Protein AF-A0A8S2YV95-F1 (afdb_monomer_lite)

Structure (mmCIF, N/CA/C/O backbone):
data_AF-A0A8S2YV95-F1
#
_entry.id   AF-A0A8S2YV95-F1
#
loop_
_atom_site.group_PDB
_atom_site.id
_atom_site.type_symbol
_atom_site.label_atom_id
_atom_site.label_alt_id
_atom_site.label_comp_id
_atom_site.label_asym_id
_atom_site.label_entity_id
_atom_site.label_seq_id
_atom_site.pdbx_PDB_ins_code
_atom_site.Cartn_x
_atom_site.Cartn_y
_atom_site.Cartn_z
_atom_site.occupancy
_atom_site.B_iso_or_equiv
_atom_site.auth_seq_id
_atom_site.auth_comp_id
_atom_site.auth_asym_id
_atom_site.auth_atom_id
_atom_site.pdbx_PDB_model_num
ATOM 1 N N . MET A 1 1 ? 0.595 -10.701 27.476 1.00 50.88 1 MET A N 1
ATOM 2 C CA . MET A 1 1 ? 0.406 -9.738 26.367 1.00 50.88 1 MET A CA 1
ATOM 3 C C . MET A 1 1 ? -0.909 -10.077 25.680 1.00 50.88 1 MET A C 1
ATOM 5 O O . MET A 1 1 ? -1.030 -11.183 25.168 1.00 50.88 1 MET A O 1
ATOM 9 N N . GLN A 1 2 ? -1.930 -9.220 25.761 1.00 54.34 2 GLN A N 1
ATOM 10 C CA . GLN A 1 2 ? -3.201 -9.489 25.077 1.00 54.34 2 GLN A CA 1
ATOM 11 C C . GLN A 1 2 ? -2.971 -9.448 23.559 1.00 54.34 2 GLN A C 1
ATOM 13 O O . GLN A 1 2 ? -2.347 -8.518 23.053 1.00 54.34 2 GLN A O 1
ATOM 18 N N . LYS A 1 3 ? -3.426 -10.478 22.835 1.00 61.72 3 LYS A N 1
ATOM 19 C CA . LYS A 1 3 ? -3.382 -10.491 21.366 1.00 61.72 3 LYS A CA 1
ATOM 20 C C . LYS A 1 3 ? -4.251 -9.345 20.840 1.00 61.72 3 LYS A C 1
ATOM 22 O O . LYS A 1 3 ? -5.369 -9.165 21.319 1.00 61.72 3 LYS A O 1
ATOM 27 N N . ALA A 1 4 ? -3.745 -8.586 19.867 1.00 72.12 4 ALA A N 1
ATOM 28 C CA . ALA A 1 4 ? -4.513 -7.528 19.214 1.00 72.12 4 ALA A CA 1
ATOM 29 C C . ALA A 1 4 ? -5.839 -8.094 18.665 1.00 72.12 4 ALA A C 1
ATOM 31 O O . ALA A 1 4 ? -5.854 -9.157 18.043 1.00 72.12 4 ALA A O 1
ATOM 32 N N . LYS A 1 5 ? -6.949 -7.400 18.937 1.00 85.50 5 LYS A N 1
ATOM 33 C CA . LYS A 1 5 ? -8.316 -7.832 18.615 1.00 85.50 5 LYS A CA 1
ATOM 34 C C . LYS A 1 5 ? -8.783 -7.207 17.299 1.00 85.50 5 LYS A C 1
ATOM 36 O O . LYS A 1 5 ? -8.584 -6.015 17.090 1.00 85.50 5 LYS A O 1
ATOM 41 N N . LEU A 1 6 ? -9.449 -7.976 16.438 1.00 84.12 6 LEU A N 1
ATOM 42 C CA . LEU A 1 6 ? -10.128 -7.423 15.263 1.00 84.12 6 LEU A CA 1
ATOM 43 C C . LEU A 1 6 ? -11.305 -6.536 15.697 1.00 84.12 6 LEU A C 1
ATOM 45 O O . LEU A 1 6 ? -12.160 -6.972 16.471 1.00 84.12 6 LEU A O 1
ATOM 49 N N . ILE A 1 7 ? -11.372 -5.321 15.158 1.00 83.75 7 ILE A N 1
ATOM 50 C CA . ILE A 1 7 ? -12.473 -4.382 15.370 1.00 83.75 7 ILE A CA 1
ATOM 51 C C . ILE A 1 7 ? -13.319 -4.318 14.098 1.00 83.75 7 ILE A C 1
ATOM 53 O O . ILE A 1 7 ? -12.842 -3.915 13.042 1.00 83.75 7 ILE A O 1
ATOM 57 N N . THR A 1 8 ? -14.584 -4.728 14.206 1.00 78.00 8 THR A N 1
ATOM 58 C CA . THR A 1 8 ? -15.567 -4.712 13.104 1.00 78.00 8 THR A CA 1
ATOM 59 C C . THR A 1 8 ? -16.761 -3.793 13.373 1.00 78.00 8 THR A C 1
ATOM 61 O O . THR A 1 8 ? -17.622 -3.638 12.513 1.00 78.00 8 THR A O 1
ATOM 64 N N . LYS A 1 9 ? -16.827 -3.186 14.564 1.00 77.62 9 LYS A N 1
ATOM 65 C CA . LYS A 1 9 ? -17.879 -2.256 14.993 1.00 77.62 9 LYS A CA 1
ATOM 66 C C . LYS A 1 9 ? -17.227 -1.047 15.660 1.00 77.62 9 LYS A C 1
ATOM 68 O O . LYS A 1 9 ? -16.368 -1.220 16.521 1.00 77.62 9 LYS A O 1
ATOM 73 N N . GLY A 1 10 ? -17.630 0.153 15.263 1.00 78.00 10 GLY A N 1
ATOM 74 C CA . GLY A 1 10 ? -17.088 1.417 15.755 1.00 78.00 10 GLY A CA 1
ATOM 75 C C . GLY A 1 10 ? -17.594 2.587 14.918 1.00 78.00 10 GLY A C 1
ATOM 76 O O . GLY A 1 10 ? -18.327 2.385 13.950 1.00 78.00 10 GLY A O 1
ATOM 77 N N . ILE A 1 11 ? -17.204 3.801 15.297 1.00 83.69 11 ILE A N 1
ATOM 78 C CA . ILE A 1 11 ? -17.460 4.994 14.486 1.00 83.69 11 ILE A CA 1
ATOM 79 C C . ILE A 1 11 ? -16.643 4.857 13.188 1.00 83.69 11 ILE A C 1
ATOM 81 O O . ILE A 1 11 ? -15.449 4.553 13.278 1.00 83.69 11 ILE A O 1
ATOM 85 N N . PRO A 1 12 ? -17.247 5.039 11.997 1.00 84.19 12 PRO A N 1
ATOM 86 C CA . PRO A 1 12 ? -16.506 5.045 10.741 1.00 84.19 12 PRO A CA 1
ATOM 87 C C . PRO A 1 12 ? -15.358 6.058 10.785 1.00 84.19 12 PRO A C 1
ATOM 89 O O . PRO A 1 12 ? -15.540 7.194 11.217 1.00 84.19 12 PRO A O 1
ATOM 92 N N . CYS A 1 13 ? -14.176 5.640 10.343 1.00 87.62 13 CYS A N 1
ATOM 93 C CA . CYS A 1 13 ? -12.994 6.486 10.245 1.00 87.62 13 CYS A CA 1
ATOM 94 C C . CYS A 1 13 ? -12.433 6.358 8.831 1.00 87.62 13 CYS A C 1
ATOM 96 O O . CYS A 1 13 ? -12.259 5.245 8.332 1.00 87.62 13 CYS A O 1
ATOM 98 N N . GLU A 1 14 ? -12.188 7.494 8.187 1.00 92.56 14 GLU A N 1
ATOM 99 C CA . GLU A 1 14 ? -11.664 7.554 6.829 1.00 92.56 14 GLU A CA 1
ATOM 100 C C . GLU A 1 14 ? -10.150 7.774 6.862 1.00 92.56 14 GLU A C 1
ATOM 102 O O . GLU A 1 14 ? -9.653 8.677 7.536 1.00 92.56 14 GLU A O 1
ATOM 107 N N . TYR A 1 15 ? -9.415 6.940 6.128 1.00 93.06 15 TYR A N 1
ATOM 108 C CA . TYR A 1 15 ? -7.969 7.049 5.978 1.00 93.06 15 TYR A CA 1
ATOM 109 C C . TYR A 1 15 ? -7.627 7.286 4.513 1.00 93.06 15 TYR A C 1
ATOM 111 O O . TYR A 1 15 ? -7.964 6.470 3.656 1.00 93.06 15 TYR A O 1
ATOM 119 N N . LYS A 1 16 ? -6.880 8.357 4.237 1.00 94.81 16 LYS A N 1
ATOM 120 C CA . LYS A 1 16 ? -6.211 8.534 2.949 1.00 94.81 16 LYS A CA 1
ATOM 121 C C . LYS A 1 16 ? -4.841 7.866 3.009 1.00 94.81 16 LYS A C 1
ATOM 123 O O . LYS A 1 16 ? -3.979 8.289 3.775 1.00 94.81 16 LYS A O 1
ATOM 128 N N . ILE A 1 17 ? -4.653 6.820 2.212 1.00 94.00 17 ILE A N 1
ATOM 129 C CA . ILE A 1 17 ? -3.398 6.070 2.128 1.00 94.00 17 ILE A CA 1
ATOM 130 C C . ILE A 1 17 ? -2.789 6.321 0.753 1.00 94.00 17 ILE A C 1
ATOM 132 O O . ILE A 1 17 ? -3.407 6.010 -0.260 1.00 94.00 17 ILE A O 1
ATOM 136 N N . SER A 1 18 ? -1.577 6.869 0.730 1.00 94.75 18 SER A N 1
ATOM 137 C CA . SER A 1 18 ? -0.787 7.068 -0.487 1.00 94.75 18 SER A CA 1
ATOM 138 C C . SER A 1 18 ? 0.409 6.124 -0.469 1.00 94.75 18 SER A C 1
ATOM 140 O O . SER A 1 18 ? 1.082 5.995 0.555 1.00 94.75 18 SER A O 1
ATOM 142 N N . VAL A 1 19 ? 0.663 5.452 -1.591 1.00 95.44 19 VAL A N 1
ATOM 143 C CA . VAL A 1 19 ? 1.778 4.514 -1.754 1.00 95.44 19 VAL A CA 1
ATOM 144 C C . VAL A 1 19 ? 2.600 4.940 -2.960 1.00 95.44 19 VAL A C 1
ATOM 146 O O . VAL A 1 19 ? 2.048 5.127 -4.036 1.00 95.44 19 VAL A O 1
ATOM 149 N N . THR A 1 20 ? 3.913 5.041 -2.775 1.00 96.19 20 THR A N 1
ATOM 150 C CA . THR A 1 20 ? 4.879 5.325 -3.841 1.00 96.19 20 THR A CA 1
ATOM 151 C C . THR A 1 20 ? 5.794 4.121 -3.988 1.00 96.19 20 THR A C 1
ATOM 153 O O . THR A 1 20 ? 6.344 3.622 -3.001 1.00 96.19 20 THR A O 1
ATOM 156 N N . THR A 1 21 ? 5.963 3.640 -5.214 1.00 97.12 21 THR A N 1
ATOM 157 C CA . THR A 1 21 ? 6.869 2.523 -5.499 1.00 97.12 21 THR A CA 1
ATOM 158 C C . THR A 1 21 ? 8.226 3.085 -5.907 1.00 97.12 21 THR A C 1
ATOM 160 O O . THR A 1 21 ? 8.324 3.876 -6.845 1.00 97.12 21 THR A O 1
ATOM 163 N N . GLY A 1 22 ? 9.292 2.679 -5.211 1.00 97.56 22 GLY A N 1
ATOM 164 C CA . GLY A 1 22 ? 10.648 3.169 -5.479 1.00 97.56 22 GLY A CA 1
ATOM 165 C C . GLY A 1 22 ? 11.105 2.939 -6.926 1.00 97.56 22 GLY A C 1
ATOM 166 O O . GLY A 1 22 ? 10.551 2.113 -7.643 1.00 97.56 22 GLY A O 1
ATOM 167 N N . ASN A 1 23 ? 12.142 3.656 -7.363 1.00 97.00 23 ASN A N 1
ATOM 168 C CA . ASN A 1 23 ? 12.665 3.573 -8.738 1.00 97.00 23 ASN A CA 1
ATOM 169 C C . ASN A 1 23 ? 13.867 2.610 -8.891 1.00 97.00 23 ASN A C 1
ATOM 171 O O . ASN A 1 23 ? 14.506 2.545 -9.940 1.00 97.00 23 ASN A O 1
ATOM 175 N N . CYS A 1 24 ? 14.230 1.856 -7.852 1.00 97.31 24 CYS A N 1
ATOM 176 C CA . CYS A 1 24 ? 15.341 0.912 -7.953 1.00 97.31 24 CYS A CA 1
ATOM 177 C C . CYS A 1 24 ? 14.961 -0.350 -8.750 1.00 97.31 24 CYS A C 1
ATOM 179 O O . CYS A 1 24 ? 13.787 -0.682 -8.951 1.00 97.31 24 CYS A O 1
ATOM 181 N N . ASN A 1 25 ? 15.978 -1.074 -9.223 1.00 97.00 25 ASN A N 1
ATOM 182 C CA . ASN A 1 25 ? 15.773 -2.361 -9.879 1.00 97.00 25 ASN A CA 1
ATOM 183 C C . ASN A 1 25 ? 15.134 -3.353 -8.898 1.00 97.00 25 ASN A C 1
ATOM 185 O O . ASN A 1 25 ? 15.609 -3.511 -7.779 1.00 97.00 25 ASN A O 1
ATOM 189 N N . GLY A 1 26 ? 14.057 -4.012 -9.331 1.00 96.81 26 GLY A N 1
ATOM 190 C CA . GLY A 1 26 ? 13.300 -4.951 -8.497 1.00 96.81 26 GLY A CA 1
ATOM 191 C C . GLY A 1 26 ? 12.226 -4.321 -7.601 1.00 96.81 26 GLY A C 1
ATOM 192 O O . GLY A 1 26 ? 11.598 -5.050 -6.845 1.00 96.81 26 GLY A O 1
ATOM 193 N N . ALA A 1 27 ? 11.972 -3.009 -7.686 1.00 97.44 27 ALA A N 1
ATOM 194 C CA . ALA A 1 27 ? 10.932 -2.358 -6.878 1.00 97.44 27 ALA A CA 1
ATOM 195 C C . ALA A 1 27 ? 9.489 -2.684 -7.312 1.00 97.44 27 ALA A C 1
ATOM 197 O O . ALA A 1 27 ? 8.563 -2.510 -6.524 1.00 97.44 27 ALA A O 1
ATOM 198 N N . SER A 1 28 ? 9.285 -3.138 -8.553 1.00 97.56 28 SER A N 1
ATOM 199 C CA . SER A 1 28 ? 7.957 -3.485 -9.070 1.00 97.56 28 SER A CA 1
ATOM 200 C C . SER A 1 28 ? 7.462 -4.837 -8.548 1.00 97.56 28 SER A C 1
ATOM 202 O O . SER A 1 28 ? 8.243 -5.778 -8.414 1.00 97.56 28 SER A O 1
ATOM 204 N N . THR A 1 29 ? 6.149 -4.989 -8.387 1.00 96.38 29 THR A N 1
ATOM 205 C CA . THR A 1 29 ? 5.501 -6.284 -8.151 1.00 96.38 29 THR A CA 1
ATOM 206 C C . THR A 1 29 ? 4.140 -6.371 -8.841 1.00 96.38 29 THR A C 1
ATOM 208 O O . THR A 1 29 ? 3.455 -5.371 -9.050 1.00 96.38 29 THR A O 1
ATOM 211 N N . ASN A 1 30 ? 3.741 -7.589 -9.200 1.00 95.56 30 ASN A N 1
ATOM 212 C CA . ASN A 1 30 ? 2.377 -7.931 -9.607 1.00 95.56 30 ASN A CA 1
ATOM 213 C C . ASN A 1 30 ? 1.651 -8.774 -8.541 1.00 95.56 30 ASN A C 1
ATOM 215 O O . ASN A 1 30 ? 0.546 -9.255 -8.790 1.00 95.56 30 ASN A O 1
ATOM 219 N N . ALA A 1 31 ? 2.271 -8.983 -7.377 1.00 96.88 31 ALA A N 1
ATOM 220 C CA . ALA A 1 31 ? 1.656 -9.706 -6.277 1.00 96.88 31 ALA A CA 1
ATOM 221 C C . ALA A 1 31 ? 0.507 -8.888 -5.653 1.00 96.88 31 ALA A C 1
ATOM 223 O O . ALA A 1 31 ? 0.596 -7.658 -5.593 1.00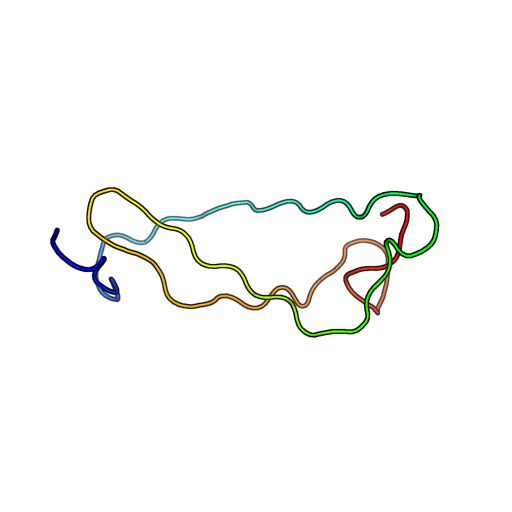 96.88 31 ALA A O 1
ATOM 224 N N . PRO A 1 32 ? -0.546 -9.541 -5.128 1.00 95.25 32 PRO A N 1
ATOM 225 C CA . PRO A 1 32 ? -1.572 -8.863 -4.345 1.00 95.25 32 PRO A CA 1
ATOM 226 C C . PRO A 1 32 ? -0.979 -8.236 -3.078 1.00 95.25 32 PRO A C 1
ATOM 228 O O . PRO A 1 32 ? -0.333 -8.922 -2.282 1.00 95.25 32 PRO A O 1
ATOM 231 N N . ILE A 1 33 ? -1.241 -6.947 -2.863 1.00 96.50 33 ILE A N 1
ATOM 232 C CA . ILE A 1 33 ? -0.824 -6.221 -1.661 1.00 96.50 33 ILE A CA 1
ATOM 233 C C . ILE A 1 33 ? -2.056 -5.851 -0.845 1.00 96.50 33 ILE A C 1
ATOM 235 O O . ILE A 1 33 ? -3.067 -5.381 -1.367 1.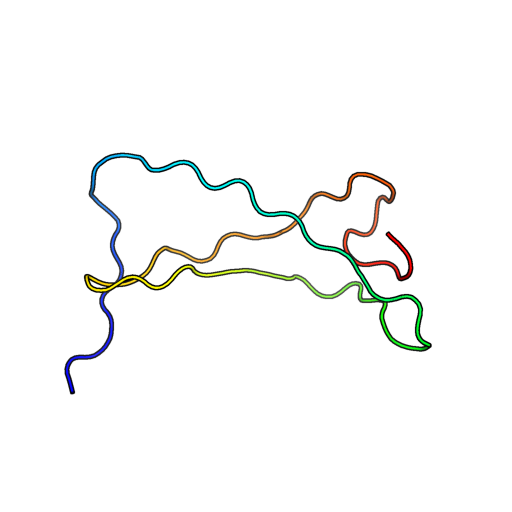00 96.50 33 ILE A O 1
ATOM 239 N N . ARG A 1 34 ? -1.957 -6.054 0.468 1.00 97.06 34 ARG A N 1
ATOM 240 C CA . ARG A 1 34 ? -3.001 -5.712 1.432 1.00 97.06 34 ARG A CA 1
ATOM 241 C C . ARG A 1 34 ? -2.402 -5.037 2.652 1.00 97.06 34 ARG A C 1
ATOM 243 O O . ARG A 1 34 ? -1.292 -5.365 3.065 1.00 97.06 34 ARG A O 1
ATOM 250 N N . ILE A 1 35 ? -3.174 -4.155 3.265 1.00 96.62 35 ILE A N 1
ATOM 251 C CA . ILE A 1 35 ? -2.802 -3.436 4.482 1.00 96.62 35 ILE A CA 1
ATOM 252 C C . ILE A 1 35 ? -3.748 -3.783 5.627 1.00 96.62 35 ILE A C 1
ATOM 254 O O . ILE A 1 35 ? -4.890 -4.186 5.413 1.00 96.62 35 ILE A O 1
ATOM 258 N N . ARG A 1 36 ? -3.269 -3.606 6.857 1.00 95.44 36 ARG A N 1
ATOM 259 C CA . ARG A 1 36 ? -4.073 -3.648 8.078 1.00 95.44 36 ARG A CA 1
ATOM 260 C C . ARG A 1 36 ? -3.562 -2.573 9.022 1.00 95.44 36 ARG A C 1
ATOM 262 O O . ARG A 1 36 ? -2.379 -2.541 9.346 1.00 95.44 36 ARG A O 1
ATOM 269 N N . LEU A 1 37 ? -4.470 -1.730 9.487 1.00 94.00 37 LEU A N 1
ATOM 270 C CA . LEU A 1 37 ? -4.177 -0.686 10.463 1.00 94.00 37 LEU A CA 1
ATOM 271 C C . LEU A 1 37 ? -4.323 -1.243 11.880 1.00 94.00 37 LEU A C 1
ATOM 273 O O . LEU A 1 37 ? -5.330 -1.887 12.185 1.00 94.00 37 LEU A O 1
ATOM 277 N N . HIS A 1 38 ? -3.329 -0.981 12.728 1.00 93.19 38 HIS A N 1
ATOM 278 C CA . HIS A 1 38 ? -3.320 -1.318 14.150 1.00 93.19 38 HIS A CA 1
ATOM 279 C C . HIS A 1 38 ? -3.439 -0.036 14.979 1.00 93.19 38 HIS A C 1
ATOM 281 O O . HIS A 1 38 ? -2.693 0.915 14.766 1.00 93.19 38 HIS A O 1
ATOM 287 N N . GLY A 1 39 ? -4.361 -0.029 15.934 1.00 89.50 39 GLY A N 1
ATOM 288 C CA . GLY A 1 39 ? -4.515 1.006 16.947 1.00 89.50 39 GLY A CA 1
ATOM 289 C C . GLY A 1 39 ? -4.433 0.413 18.352 1.00 89.50 39 GLY A C 1
ATOM 290 O O . GLY A 1 39 ? -4.332 -0.800 18.539 1.00 89.50 39 GLY A O 1
ATOM 291 N N . THR A 1 40 ? -4.525 1.274 19.361 1.00 89.75 40 THR A N 1
ATOM 292 C CA . THR A 1 40 ? -4.455 0.882 20.781 1.00 89.75 40 THR A CA 1
ATOM 293 C C . THR A 1 40 ? -5.511 -0.154 21.177 1.00 89.75 40 THR A C 1
ATOM 295 O O . THR A 1 40 ? -5.237 -1.029 21.991 1.00 89.75 40 THR A O 1
ATOM 298 N N . ASN A 1 41 ? -6.695 -0.098 20.560 1.00 87.00 41 ASN A N 1
ATOM 299 C CA . ASN A 1 41 ? -7.834 -0.963 20.882 1.00 87.00 41 ASN A CA 1
ATOM 300 C C . ASN A 1 41 ? -7.963 -2.207 19.986 1.00 87.00 41 ASN A C 1
ATOM 302 O O . ASN A 1 41 ? -8.901 -2.986 20.159 1.00 87.00 41 ASN A O 1
ATOM 306 N N . GLY A 1 42 ? -7.065 -2.404 19.016 1.00 90.38 42 GLY A N 1
ATOM 307 C CA . GLY A 1 42 ? -7.158 -3.523 18.083 1.00 90.38 42 GLY A CA 1
ATOM 308 C C . GLY A 1 42 ? -6.703 -3.187 16.670 1.00 90.38 42 GLY A C 1
ATOM 309 O O . GLY A 1 42 ? -5.883 -2.301 16.460 1.00 90.38 42 GLY A O 1
ATOM 310 N N . HIS A 1 43 ? -7.221 -3.913 15.685 1.00 92.94 43 HIS A N 1
ATOM 311 C CA . HIS A 1 43 ? -6.862 -3.725 14.284 1.00 92.94 43 HIS A CA 1
ATOM 312 C C . HIS A 1 43 ? -8.073 -3.819 13.356 1.00 92.94 43 HIS A C 1
ATOM 314 O O . HIS A 1 43 ? -9.105 -4.390 13.706 1.00 92.94 43 HIS A O 1
ATOM 320 N N . THR A 1 44 ? -7.918 -3.295 12.146 1.00 92.50 44 THR A N 1
ATOM 321 C CA . THR A 1 44 ? -8.900 -3.397 11.056 1.00 92.50 44 THR A CA 1
ATOM 322 C C . THR A 1 44 ? -8.862 -4.771 10.374 1.00 92.50 44 THR A C 1
ATOM 324 O O . THR A 1 44 ? -8.015 -5.625 10.674 1.00 92.50 44 THR A O 1
ATOM 327 N N . ASN A 1 45 ? -9.796 -5.006 9.448 1.00 93.00 45 ASN A N 1
ATOM 328 C CA . ASN A 1 45 ? -9.663 -6.084 8.467 1.00 93.00 45 ASN A CA 1
ATOM 329 C C . ASN A 1 45 ? -8.489 -5.804 7.517 1.00 93.00 45 ASN A C 1
ATOM 331 O O . ASN A 1 45 ? -7.881 -4.736 7.546 1.00 93.00 45 ASN A O 1
ATOM 335 N N . PHE A 1 46 ? -8.135 -6.787 6.690 1.00 95.69 46 PHE A N 1
ATOM 336 C CA . PHE A 1 46 ? -7.246 -6.490 5.573 1.00 95.69 46 PHE A CA 1
ATOM 337 C C . PHE A 1 46 ? -8.001 -5.687 4.515 1.00 95.69 46 PHE A C 1
ATOM 339 O O . PHE A 1 46 ? -9.134 -6.030 4.182 1.00 95.69 46 PHE A O 1
ATOM 346 N N . HIS A 1 47 ? -7.350 -4.661 3.981 1.00 94.75 47 HIS A N 1
ATOM 347 C CA . HIS A 1 47 ? -7.816 -3.901 2.829 1.00 94.75 47 HIS A CA 1
ATOM 348 C C . HIS A 1 47 ? -6.847 -4.134 1.674 1.00 94.75 47 HIS A C 1
ATOM 350 O O . HIS A 1 47 ? -5.641 -3.948 1.838 1.00 94.75 47 HI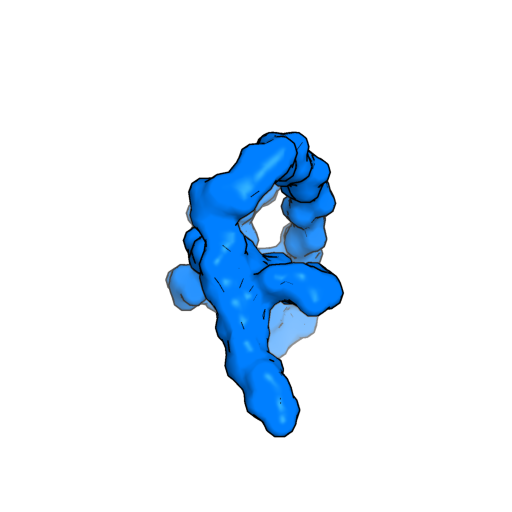S A O 1
ATOM 356 N N . GLU A 1 48 ? -7.359 -4.590 0.535 1.00 96.50 48 GLU A N 1
ATOM 357 C CA . GLU A 1 48 ? -6.553 -4.782 -0.669 1.00 96.50 48 GLU A CA 1
ATOM 358 C C . GLU A 1 48 ? -6.271 -3.443 -1.345 1.00 96.50 48 GLU A C 1
ATOM 360 O O . GLU A 1 48 ? -7.137 -2.571 -1.426 1.00 96.50 48 GLU A O 1
ATOM 365 N N . LEU A 1 49 ? -5.049 -3.292 -1.842 1.00 96.06 49 LEU A N 1
ATOM 366 C CA . LEU A 1 49 ? -4.626 -2.126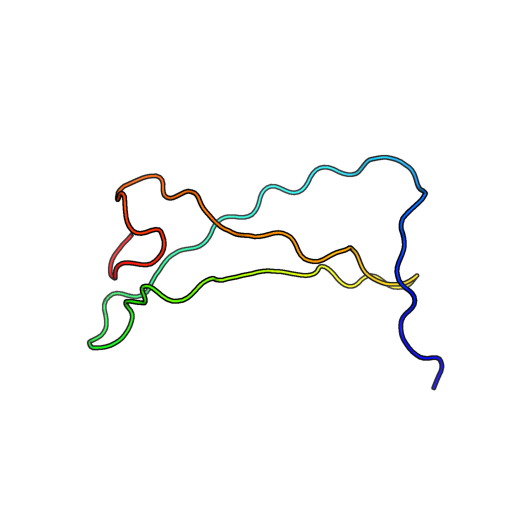 -2.599 1.00 96.06 49 LEU A CA 1
ATOM 367 C C . LEU A 1 49 ? -4.621 -2.488 -4.086 1.00 96.06 49 LEU A C 1
ATOM 369 O O . LEU A 1 49 ? -3.669 -3.077 -4.594 1.00 96.06 49 LEU A O 1
ATOM 373 N N . VAL A 1 50 ? -5.724 -2.177 -4.765 1.00 95.12 50 VAL A N 1
ATOM 374 C CA . VAL A 1 50 ? -5.981 -2.595 -6.157 1.00 95.12 50 VAL A CA 1
ATOM 375 C C . VAL A 1 50 ? -5.936 -1.448 -7.167 1.00 95.12 50 VAL A C 1
ATOM 377 O O . VAL A 1 50 ? -6.066 -1.682 -8.365 1.00 95.12 50 VAL A O 1
ATOM 380 N N . GLN A 1 51 ? -5.764 -0.212 -6.701 1.00 92.31 51 GLN A N 1
ATOM 381 C CA . GLN A 1 51 ? -5.748 0.988 -7.537 1.00 92.31 51 GLN A CA 1
ATOM 382 C C . GLN A 1 51 ? -4.329 1.553 -7.648 1.00 92.31 51 GLN A C 1
ATOM 384 O O . GLN A 1 51 ? -3.565 1.516 -6.686 1.00 92.31 51 GLN A O 1
ATOM 389 N N . SER A 1 52 ? -4.002 2.099 -8.816 1.00 93.12 52 SER A N 1
ATOM 390 C CA . SER A 1 52 ? -2.863 2.992 -9.034 1.00 93.12 52 SER A CA 1
ATOM 391 C C . SER A 1 52 ? -3.345 4.199 -9.829 1.00 93.12 52 SER A C 1
ATOM 393 O O . SER A 1 52 ? -4.274 4.100 -10.632 1.00 93.12 52 SER A O 1
ATOM 395 N N . GLU A 1 53 ? -2.723 5.344 -9.574 1.00 90.56 53 GLU A N 1
ATOM 396 C CA . GLU A 1 53 ? -3.020 6.600 -10.263 1.00 90.56 53 GLU A CA 1
ATOM 397 C C . GLU A 1 53 ? -2.412 6.647 -11.674 1.00 90.56 53 GLU A C 1
ATOM 399 O O . GLU A 1 53 ? -2.821 7.462 -12.496 1.00 90.56 53 GLU A O 1
ATOM 404 N N . THR A 1 54 ? -1.446 5.774 -11.974 1.00 91.25 54 THR A N 1
ATOM 405 C CA . THR A 1 54 ? -0.606 5.874 -13.179 1.00 91.25 54 THR A CA 1
ATOM 406 C C . THR A 1 54 ? -0.608 4.615 -14.043 1.00 91.25 54 THR A C 1
ATOM 408 O O . THR A 1 54 ? -0.403 4.712 -15.253 1.00 91.25 54 THR A O 1
ATOM 411 N N . HIS A 1 55 ? -0.862 3.432 -13.470 1.00 90.50 55 HIS A N 1
ATOM 412 C CA . HIS A 1 55 ? -0.722 2.158 -14.180 1.00 90.50 55 HIS A CA 1
ATOM 413 C C . HIS A 1 55 ? -1.837 1.159 -13.861 1.00 90.50 55 HIS A C 1
ATOM 415 O O . HIS A 1 55 ? -2.414 1.142 -12.780 1.00 90.50 55 HIS A O 1
ATOM 421 N N . ARG A 1 56 ? -2.090 0.234 -14.800 1.00 90.44 56 ARG A N 1
ATOM 422 C CA . ARG A 1 56 ? -3.023 -0.889 -14.589 1.00 90.44 56 ARG A CA 1
ATOM 423 C C . ARG A 1 56 ? -2.509 -1.899 -13.556 1.00 90.44 56 ARG A C 1
ATOM 425 O O . ARG A 1 56 ? -3.311 -2.519 -12.867 1.00 90.44 56 ARG A O 1
ATOM 432 N N . ILE A 1 57 ? -1.191 -2.098 -13.487 1.00 93.00 57 ILE A N 1
ATOM 433 C CA . ILE A 1 57 ? -0.550 -2.910 -12.445 1.00 93.00 57 ILE A CA 1
ATOM 434 C C . ILE A 1 57 ? -0.255 -1.971 -11.268 1.00 93.00 57 ILE A C 1
ATOM 436 O O . ILE A 1 57 ? 0.519 -1.034 -11.463 1.00 93.00 57 ILE A O 1
ATOM 440 N N . PRO A 1 58 ? -0.824 -2.194 -10.067 1.00 94.94 58 PRO A N 1
ATOM 441 C CA . 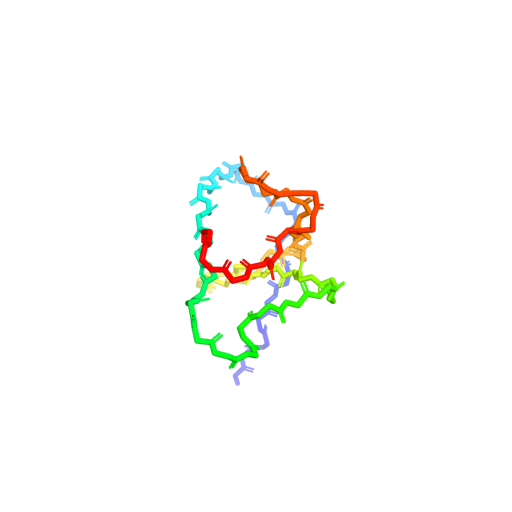PRO A 1 58 ? -0.815 -1.171 -9.024 1.00 94.94 58 PRO A CA 1
ATOM 442 C C . PRO A 1 58 ? 0.541 -0.846 -8.400 1.00 94.94 58 PRO A C 1
ATOM 444 O O . PRO A 1 58 ? 0.634 0.168 -7.723 1.00 94.94 58 PRO A O 1
ATOM 447 N N . PHE A 1 59 ? 1.579 -1.666 -8.603 1.00 96.56 59 PHE A N 1
ATOM 448 C CA . PHE A 1 59 ? 2.890 -1.542 -7.943 1.00 96.56 59 PHE A CA 1
ATOM 449 C C . PHE A 1 59 ? 4.058 -1.629 -8.935 1.00 96.56 59 PHE A C 1
ATOM 451 O O . PHE A 1 59 ? 4.940 -2.474 -8.799 1.00 96.56 59 PHE A O 1
ATOM 458 N N . LEU A 1 60 ? 4.062 -0.787 -9.969 1.00 96.12 60 LEU A N 1
ATOM 459 C CA . LEU A 1 60 ? 5.219 -0.616 -10.852 1.00 96.12 60 LEU A CA 1
ATOM 460 C C . LEU A 1 60 ? 6.174 0.437 -10.286 1.00 96.12 60 LEU A C 1
ATOM 462 O O . LEU A 1 60 ? 5.738 1.402 -9.676 1.00 96.12 60 LEU A O 1
ATOM 466 N N . LYS A 1 61 ? 7.482 0.261 -10.488 1.00 94.88 61 LYS A N 1
ATOM 467 C CA . LYS A 1 61 ? 8.506 1.222 -10.063 1.00 9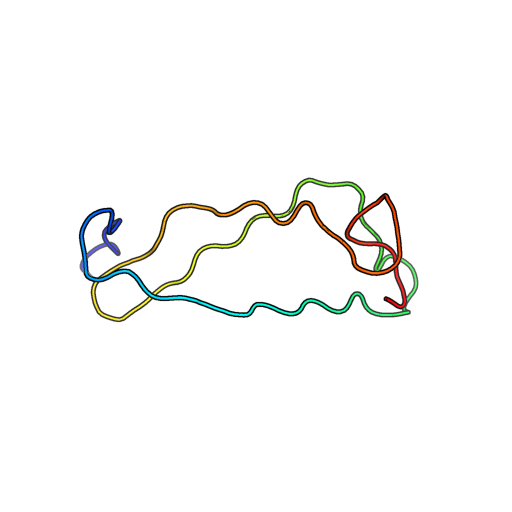4.88 61 LYS A CA 1
ATOM 468 C C . LYS A 1 61 ? 8.242 2.632 -10.602 1.00 94.88 61 LYS A C 1
ATOM 470 O O . LYS A 1 61 ? 7.769 2.777 -11.728 1.00 94.88 61 LYS A O 1
ATOM 475 N N . ASN A 1 62 ? 8.674 3.640 -9.843 1.00 92.38 62 ASN A N 1
ATOM 476 C CA . ASN A 1 62 ? 8.604 5.053 -10.226 1.00 92.38 62 ASN A CA 1
ATOM 477 C C . ASN A 1 62 ? 7.171 5.564 -10.462 1.00 92.38 62 ASN A C 1
ATOM 479 O O . ASN A 1 62 ? 6.892 6.206 -11.476 1.00 92.38 62 ASN A O 1
ATOM 483 N N . GLN A 1 63 ? 6.281 5.269 -9.517 1.00 86.19 63 GLN A N 1
ATOM 484 C CA . GLN A 1 63 ? 4.931 5.826 -9.442 1.00 86.19 63 GLN A CA 1
ATOM 485 C C . GLN A 1 63 ? 4.602 6.259 -8.018 1.00 86.19 63 GLN A C 1
ATOM 487 O O . GLN A 1 63 ? 5.149 5.626 -7.079 1.00 86.19 63 GLN A O 1
#

Foldseek 3Di:
DDDFDEDPDDDDDDDDDDDAFAQDPPSFDQDWDWDKDADPRHIYDIDTDCDDPPDNRRGDHPD

InterPro domains:
  IPR001024 PLAT/LH2 domain [PF01477] (15-55)
  IPR001024 PLAT/LH2 domain [PS50095] (13-63)
  IPR036392 PLAT/LH2 domain superfamily [SSF49723] (13-56)

Radius of gyration: 14.95 Å; chains: 1; bounding box: 34×19×41 Å

Organism: NCBI:txid392030

Secondary structure (DSSP, 8-state):
-PPPPB--SSS-----------SSTT--B-S--EE--EETTEE---EE----SS-SSTB-S--

pLDDT: mean 90.36, std 9.59, range [50.88, 97.56]

Sequence (63 aa):
MQKAKLITKGIPCEYKISVTTGNCNGASTNAPIRIRLHGTNGHTNFHELVQSETHRIPFLKNQ